Protein AF-A0A136MH71-F1 (afdb_monomer)

pLDDT: mean 92.13, std 5.31, range [60.72, 97.5]

Radius of gyration: 16.39 Å; Cα contacts (8 Å, |Δi|>4): 47; chains: 1; bounding box: 33×36×39 Å

Structure (mmCIF, N/CA/C/O backbone):
data_AF-A0A136MH71-F1
#
_entry.id   AF-A0A136MH71-F1
#
loop_
_atom_site.group_PDB
_atom_site.id
_atom_site.type_symbol
_atom_site.label_atom_id
_atom_site.label_alt_id
_atom_site.label_comp_id
_atom_site.label_asym_id
_atom_site.label_entity_id
_atom_site.label_seq_id
_atom_site.pdbx_PDB_ins_code
_atom_site.Cartn_x
_atom_site.Cartn_y
_atom_site.Cartn_z
_atom_site.occupancy
_atom_site.B_iso_or_equiv
_atom_site.auth_seq_id
_atom_site.auth_comp_id
_atom_site.auth_asym_id
_atom_site.auth_atom_id
_atom_site.pdbx_PDB_model_num
ATOM 1 N N . PHE A 1 1 ? 4.149 -23.640 -2.493 1.00 60.72 1 PHE A N 1
ATOM 2 C CA . PHE A 1 1 ? 2.968 -22.877 -2.930 1.00 60.72 1 PHE A CA 1
ATOM 3 C C . PHE A 1 1 ? 2.631 -23.014 -4.420 1.00 60.72 1 PHE A C 1
ATOM 5 O O . PHE A 1 1 ? 1.662 -22.398 -4.814 1.00 60.72 1 PHE A O 1
ATOM 12 N N . CYS A 1 2 ? 3.303 -23.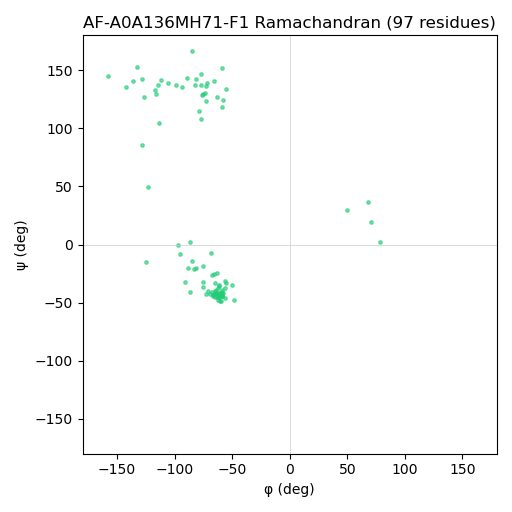843 -5.238 1.00 72.94 2 CYS A N 1
ATOM 13 C CA . CYS A 1 2 ? 2.962 -24.020 -6.671 1.00 72.94 2 CYS A CA 1
ATOM 14 C C . CYS A 1 2 ? 2.802 -22.701 -7.464 1.00 72.94 2 CYS A C 1
ATOM 16 O O . CYS A 1 2 ? 2.020 -22.644 -8.405 1.00 72.94 2 CYS A O 1
ATOM 18 N N . ILE A 1 3 ? 3.518 -21.648 -7.057 1.00 79.31 3 ILE A N 1
ATOM 19 C CA . ILE A 1 3 ? 3.559 -20.344 -7.724 1.00 79.31 3 ILE A CA 1
ATOM 20 C C . ILE A 1 3 ? 4.998 -20.148 -8.186 1.00 79.31 3 ILE A C 1
ATOM 22 O O . ILE A 1 3 ? 5.926 -20.375 -7.402 1.00 79.31 3 ILE A O 1
ATOM 26 N N . ASP A 1 4 ? 5.164 -19.736 -9.436 1.00 81.75 4 ASP A N 1
ATOM 27 C CA . ASP A 1 4 ? 6.473 -19.533 -10.042 1.00 81.75 4 ASP A CA 1
ATOM 28 C C . ASP A 1 4 ? 7.172 -18.290 -9.477 1.00 81.75 4 ASP A C 1
ATOM 30 O O . ASP A 1 4 ? 6.567 -17.235 -9.278 1.00 81.75 4 ASP A O 1
ATOM 34 N N . TYR A 1 5 ? 8.478 -18.415 -9.244 1.00 82.00 5 TYR A N 1
ATOM 35 C CA . TYR A 1 5 ? 9.358 -17.320 -8.841 1.00 82.00 5 TYR A CA 1
ATOM 36 C C . TYR A 1 5 ? 10.575 -17.297 -9.779 1.00 82.00 5 TYR A C 1
ATOM 38 O O . TYR A 1 5 ? 11.576 -17.957 -9.496 1.00 82.00 5 TYR A O 1
ATOM 46 N N . PRO A 1 6 ? 10.480 -16.623 -10.939 1.00 81.75 6 PRO A N 1
ATOM 47 C CA . PRO A 1 6 ? 11.565 -16.607 -11.914 1.00 81.75 6 PRO A CA 1
ATOM 48 C C . PRO A 1 6 ? 12.814 -15.890 -11.382 1.00 81.75 6 PRO A C 1
ATOM 50 O O . PRO A 1 6 ? 12.727 -14.855 -10.716 1.00 81.75 6 PRO A O 1
ATOM 53 N N . GLU A 1 7 ? 13.991 -16.428 -11.705 1.00 85.38 7 GLU A N 1
ATOM 54 C CA . GLU A 1 7 ? 15.272 -15.795 -11.384 1.00 85.38 7 GLU A CA 1
ATOM 55 C C . GLU A 1 7 ? 15.581 -14.635 -12.339 1.00 85.38 7 GLU A C 1
ATOM 57 O O . GLU A 1 7 ? 15.231 -14.645 -13.519 1.00 85.38 7 GLU A O 1
ATOM 62 N N . THR A 1 8 ? 16.248 -13.605 -11.819 1.00 88.44 8 THR A N 1
ATOM 63 C CA . THR A 1 8 ? 16.704 -12.457 -12.606 1.00 88.44 8 THR A CA 1
ATOM 64 C C . THR A 1 8 ? 17.852 -11.743 -11.896 1.00 88.44 8 THR A C 1
ATOM 66 O O . THR A 1 8 ? 17.858 -11.618 -10.665 1.00 88.44 8 THR A O 1
ATOM 69 N N . ASP A 1 9 ? 18.799 -11.219 -12.670 1.00 87.81 9 ASP A N 1
ATOM 70 C CA . ASP A 1 9 ? 19.889 -10.380 -12.161 1.00 87.81 9 ASP A CA 1
ATOM 71 C C . ASP A 1 9 ? 19.484 -8.905 -12.029 1.00 87.81 9 ASP A C 1
ATOM 73 O O . ASP A 1 9 ? 20.150 -8.128 -11.346 1.00 87.81 9 ASP A O 1
ATOM 77 N N . ASN A 1 10 ? 18.357 -8.500 -12.627 1.00 92.06 10 ASN A N 1
ATOM 78 C CA . ASN A 1 10 ? 17.854 -7.136 -12.513 1.00 92.06 10 ASN A CA 1
ATOM 79 C C . ASN A 1 10 ? 17.146 -6.941 -11.163 1.00 92.06 10 ASN A C 1
ATOM 81 O O . ASN A 1 10 ? 16.088 -7.517 -10.908 1.00 92.06 10 ASN A O 1
ATOM 85 N N . GLU A 1 11 ? 17.699 -6.085 -10.301 1.00 91.62 11 GLU A N 1
ATOM 86 C CA . GLU A 1 11 ? 17.145 -5.846 -8.964 1.00 91.62 11 GLU A CA 1
ATOM 87 C C . GLU A 1 11 ? 15.697 -5.339 -8.966 1.00 91.62 11 GLU A C 1
ATOM 89 O O . GLU A 1 11 ? 14.908 -5.746 -8.111 1.00 91.62 11 GLU A O 1
ATOM 94 N N . ARG 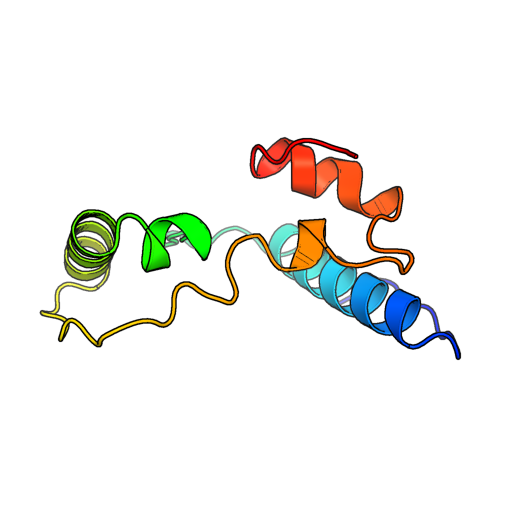A 1 12 ? 15.325 -4.456 -9.901 1.00 91.81 12 ARG A N 1
ATOM 95 C CA . ARG A 1 12 ? 13.961 -3.905 -9.978 1.00 91.81 12 ARG A CA 1
ATOM 96 C C . ARG A 1 12 ? 12.973 -4.979 -10.416 1.00 91.81 12 ARG A C 1
ATOM 98 O O . ARG A 1 12 ? 11.919 -5.110 -9.797 1.00 91.81 12 ARG A O 1
ATOM 105 N N . MET A 1 13 ? 13.355 -5.794 -11.397 1.00 93.56 13 MET A N 1
ATOM 106 C CA . MET A 1 13 ? 12.564 -6.948 -11.825 1.00 93.56 13 MET A CA 1
ATOM 107 C C . MET A 1 13 ? 12.416 -7.961 -10.683 1.00 93.56 13 MET A C 1
ATOM 109 O O . MET A 1 13 ? 11.315 -8.422 -10.406 1.00 93.56 13 MET A O 1
ATOM 113 N N . LYS A 1 14 ? 13.493 -8.245 -9.941 1.00 93.62 14 LYS A N 1
ATOM 114 C CA . LYS A 1 14 ? 13.468 -9.147 -8.778 1.00 93.62 14 LYS A CA 1
ATOM 115 C C . LYS A 1 14 ? 12.492 -8.669 -7.704 1.00 93.62 14 LYS A C 1
ATOM 117 O O . LYS A 1 14 ? 11.720 -9.461 -7.170 1.00 93.62 14 LYS A O 1
ATOM 122 N N . ARG A 1 15 ? 12.491 -7.366 -7.404 1.00 93.19 15 ARG A N 1
ATOM 123 C CA . ARG A 1 15 ? 11.534 -6.759 -6.462 1.00 93.19 15 ARG A CA 1
ATOM 124 C C . ARG A 1 15 ? 10.099 -6.852 -6.980 1.00 93.19 15 ARG A C 1
ATOM 126 O O . ARG A 1 15 ? 9.207 -7.164 -6.197 1.00 93.19 15 ARG A O 1
ATOM 133 N N . ALA A 1 16 ? 9.885 -6.638 -8.277 1.00 94.25 16 ALA A N 1
ATOM 134 C CA . ALA A 1 16 ? 8.568 -6.743 -8.896 1.00 94.25 16 ALA A CA 1
ATOM 135 C C . ALA A 1 16 ? 8.022 -8.182 -8.883 1.00 94.25 16 ALA A C 1
ATOM 137 O O . ALA A 1 16 ? 6.876 -8.395 -8.492 1.00 94.25 16 ALA A O 1
ATOM 138 N N . ILE A 1 17 ? 8.860 -9.173 -9.205 1.00 94.12 17 ILE A N 1
ATOM 139 C CA . ILE A 1 17 ? 8.531 -10.603 -9.105 1.00 94.12 17 ILE A CA 1
ATOM 140 C C . ILE A 1 17 ? 8.215 -10.980 -7.656 1.00 94.12 17 ILE A C 1
ATOM 142 O O . ILE A 1 17 ? 7.213 -11.639 -7.398 1.00 94.12 17 ILE A O 1
ATOM 146 N N . SER A 1 18 ? 9.026 -10.525 -6.696 1.00 94.06 18 SER A N 1
ATOM 147 C CA . SER A 1 18 ? 8.779 -10.762 -5.270 1.00 94.06 18 SER A CA 1
ATOM 148 C C . SER A 1 18 ? 7.444 -10.193 -4.806 1.00 94.06 18 SER A C 1
ATOM 150 O O . SER A 1 18 ? 6.680 -10.890 -4.139 1.00 94.06 18 SER A O 1
ATOM 152 N N . TRP A 1 19 ? 7.101 -8.977 -5.231 1.00 94.62 19 TRP A N 1
ATOM 153 C CA . TRP A 1 19 ? 5.790 -8.402 -4.951 1.00 94.62 19 TRP A CA 1
ATOM 154 C C . TRP A 1 19 ? 4.654 -9.224 -5.577 1.00 94.62 19 TRP A C 1
ATOM 156 O O . TRP A 1 19 ? 3.696 -9.574 -4.886 1.00 94.62 19 TRP A O 1
ATOM 166 N N . LYS A 1 20 ? 4.781 -9.593 -6.859 1.00 94.31 20 LYS A N 1
ATOM 167 C CA . LYS A 1 20 ? 3.778 -10.388 -7.585 1.00 94.31 20 LYS A CA 1
ATOM 168 C C . LYS A 1 20 ? 3.558 -11.750 -6.932 1.00 94.31 20 LYS A C 1
ATOM 170 O O . LYS A 1 20 ? 2.419 -12.159 -6.748 1.00 94.31 20 LYS A O 1
ATOM 175 N N . TYR A 1 21 ? 4.634 -12.402 -6.506 1.00 94.00 21 TYR A N 1
ATOM 176 C CA . TYR A 1 21 ? 4.579 -13.661 -5.777 1.00 94.00 21 TYR A CA 1
ATOM 177 C C . TYR A 1 21 ? 3.786 -13.533 -4.466 1.00 94.00 21 TYR A C 1
ATOM 179 O O . TYR A 1 21 ? 2.939 -14.374 -4.179 1.00 94.00 21 TYR A O 1
ATOM 187 N N . GLN A 1 22 ? 3.999 -12.465 -3.685 1.00 93.19 22 GLN A N 1
ATOM 188 C CA . GLN A 1 22 ? 3.220 -12.220 -2.460 1.00 93.19 22 GLN A CA 1
ATOM 189 C C . GLN A 1 22 ? 1.737 -11.968 -2.757 1.00 93.19 22 GLN A C 1
ATOM 191 O O . GLN A 1 22 ? 0.872 -12.495 -2.058 1.00 93.19 22 GLN A O 1
ATOM 196 N N . TYR A 1 23 ? 1.434 -11.203 -3.806 1.00 94.31 23 TYR A N 1
ATOM 197 C CA . TYR A 1 23 ? 0.059 -10.988 -4.255 1.00 94.31 23 TYR A CA 1
ATOM 198 C C . TYR A 1 23 ? -0.616 -12.310 -4.648 1.00 94.31 23 TYR A C 1
ATOM 200 O O . TYR A 1 23 ? -1.697 -12.627 -4.153 1.00 94.31 23 TYR A O 1
ATOM 208 N N . ASP A 1 24 ? 0.052 -13.128 -5.462 1.00 93.75 24 ASP A N 1
ATOM 209 C CA . ASP A 1 24 ? -0.466 -14.426 -5.897 1.00 93.75 24 ASP A CA 1
ATOM 210 C C . ASP A 1 24 ? -0.670 -15.387 -4.720 1.00 93.75 24 ASP A C 1
ATOM 212 O O . ASP A 1 24 ? -1.663 -16.111 -4.687 1.00 93.75 24 ASP A O 1
ATOM 216 N N . LEU A 1 25 ? 0.219 -15.368 -3.719 1.00 93.00 25 LEU A N 1
ATOM 217 C CA . LEU A 1 25 ? 0.052 -16.148 -2.491 1.00 93.00 25 LEU A CA 1
ATOM 218 C C . LEU A 1 25 ? -1.232 -15.776 -1.751 1.00 93.00 25 LEU A C 1
ATOM 220 O O . LEU A 1 25 ? -1.998 -16.661 -1.373 1.00 93.00 25 LEU A O 1
ATOM 224 N N . VAL A 1 26 ? -1.482 -14.478 -1.558 1.00 92.62 26 VAL A N 1
ATOM 225 C CA . VAL A 1 26 ? -2.709 -13.995 -0.907 1.00 92.62 26 VAL A CA 1
ATOM 226 C C . VAL A 1 26 ? -3.946 -14.408 -1.709 1.00 92.62 26 VAL A C 1
ATOM 228 O O . VAL A 1 26 ? -4.966 -14.748 -1.116 1.00 92.62 26 VAL A O 1
ATOM 231 N N . LYS A 1 27 ? -3.860 -14.434 -3.046 1.00 91.75 27 LYS A N 1
ATOM 232 C CA . LYS A 1 27 ? -4.959 -14.849 -3.936 1.00 91.75 27 LYS A CA 1
ATOM 233 C C . LYS A 1 27 ? -5.193 -16.355 -3.974 1.00 91.75 27 LYS A C 1
ATOM 235 O O . LYS A 1 27 ? -6.331 -16.783 -4.149 1.00 91.75 27 LYS A O 1
ATOM 240 N N . ALA A 1 28 ? -4.140 -17.150 -3.816 1.00 93.38 28 ALA A N 1
ATOM 241 C CA . ALA A 1 28 ? -4.213 -18.607 -3.844 1.00 93.38 28 ALA A CA 1
ATOM 242 C C . ALA A 1 28 ? -4.807 -19.203 -2.557 1.00 93.38 28 ALA A C 1
ATOM 244 O O . ALA A 1 28 ? -5.232 -20.359 -2.548 1.00 93.38 28 ALA A O 1
ATOM 245 N N . VAL A 1 29 ? -4.833 -18.439 -1.464 1.00 90.31 29 VAL A N 1
ATOM 246 C CA . VAL A 1 29 ? -5.353 -18.886 -0.169 1.00 90.31 29 VAL A CA 1
ATOM 247 C C . VAL A 1 29 ? -6.791 -18.381 0.020 1.00 90.31 29 VAL A C 1
ATOM 249 O O . VAL A 1 29 ? -7.073 -17.217 -0.265 1.00 90.31 29 VAL A O 1
ATOM 252 N N . PRO A 1 30 ? -7.727 -19.212 0.528 1.00 92.06 30 PRO A N 1
ATOM 253 C CA . PRO A 1 30 ? -9.070 -18.751 0.863 1.00 92.06 30 PRO A CA 1
ATOM 254 C C . PRO A 1 30 ? -9.033 -17.563 1.827 1.00 92.06 30 PRO A C 1
ATOM 256 O O . PRO A 1 30 ? -8.327 -17.590 2.838 1.00 92.06 30 PRO A O 1
ATOM 259 N N . ARG A 1 31 ? -9.827 -16.527 1.538 1.00 92.00 31 ARG A N 1
ATOM 260 C CA . ARG A 1 31 ? -9.865 -15.323 2.371 1.00 92.00 31 ARG A CA 1
ATOM 261 C C . ARG A 1 31 ? -10.370 -15.671 3.780 1.0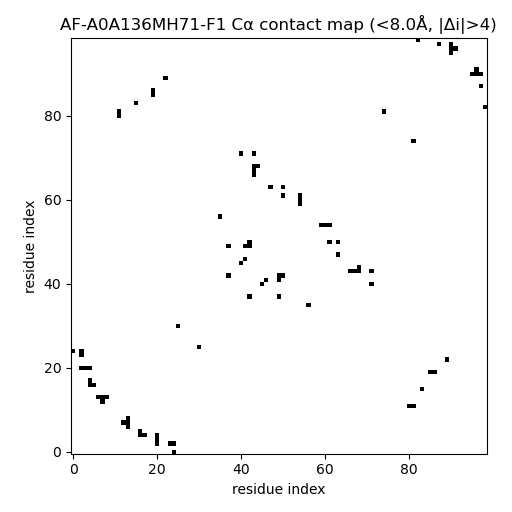0 92.00 31 ARG A C 1
ATOM 263 O O . ARG A 1 31 ? -11.453 -16.248 3.904 1.00 92.00 31 ARG A O 1
ATOM 270 N N . PRO A 1 32 ? -9.633 -15.311 4.846 1.00 94.19 32 PRO A N 1
ATOM 271 C CA . PRO A 1 32 ? -10.083 -15.530 6.214 1.00 94.19 32 PRO A CA 1
ATOM 272 C C . PRO A 1 32 ? -11.409 -14.824 6.503 1.00 94.19 32 PRO A C 1
ATOM 274 O O . PRO A 1 32 ? -11.693 -13.759 5.955 1.00 94.19 32 PRO A O 1
ATOM 277 N N . ARG A 1 33 ? -12.188 -15.378 7.441 1.00 95.62 33 ARG A N 1
ATOM 278 C CA . ARG A 1 33 ? -13.459 -14.785 7.895 1.00 95.62 33 ARG A CA 1
ATOM 279 C C . ARG A 1 33 ? -13.292 -13.350 8.407 1.00 95.62 33 ARG A C 1
ATOM 281 O O . ARG A 1 33 ? -14.171 -12.521 8.199 1.00 95.62 33 ARG A O 1
ATOM 288 N N . HIS A 1 34 ? -12.179 -13.074 9.083 1.00 95.56 34 HIS A N 1
ATOM 289 C CA . HIS A 1 34 ? -11.840 -11.757 9.608 1.00 95.56 34 HIS A CA 1
ATOM 290 C C . HIS A 1 34 ? -10.609 -11.245 8.865 1.00 95.56 34 HIS A C 1
ATOM 292 O O . HIS A 1 34 ? -9.498 -11.716 9.095 1.00 95.56 34 HIS A O 1
ATOM 298 N N . TRP A 1 35 ? -10.821 -10.310 7.943 1.00 95.19 35 TRP A N 1
ATOM 299 C CA . TRP A 1 35 ? -9.778 -9.738 7.099 1.00 95.19 35 TRP A CA 1
ATOM 300 C C . TRP A 1 35 ? -10.036 -8.251 6.900 1.00 95.19 35 TRP A C 1
ATOM 302 O O . TRP A 1 35 ? -11.155 -7.856 6.568 1.00 95.19 35 TRP A O 1
ATOM 312 N N . ILE A 1 36 ? -8.988 -7.443 7.018 1.00 95.31 36 ILE A N 1
ATOM 313 C CA . ILE A 1 36 ? -9.018 -6.019 6.705 1.00 95.31 36 ILE A CA 1
ATOM 314 C C . ILE A 1 36 ? -7.872 -5.678 5.758 1.00 95.31 36 ILE A C 1
ATOM 316 O O . ILE A 1 36 ? -6.772 -6.208 5.874 1.00 95.31 36 ILE A O 1
ATOM 320 N N . GLU A 1 37 ? -8.147 -4.782 4.819 1.00 94.62 37 GLU A N 1
ATOM 321 C CA . GLU A 1 37 ? -7.158 -4.231 3.902 1.00 94.62 37 GLU A CA 1
ATOM 322 C C . GLU A 1 37 ? -7.021 -2.732 4.153 1.00 94.62 37 GLU A C 1
ATOM 324 O O . GLU A 1 37 ? -8.027 -2.016 4.209 1.00 94.62 37 GLU A O 1
ATOM 329 N N . ILE A 1 38 ? -5.784 -2.273 4.320 1.00 95.00 38 ILE A N 1
ATOM 330 C CA . ILE A 1 38 ? -5.443 -0.874 4.562 1.00 95.00 38 ILE A CA 1
ATOM 331 C C . ILE A 1 38 ? -4.408 -0.449 3.527 1.00 95.00 38 ILE A C 1
ATOM 333 O O . ILE A 1 38 ? -3.362 -1.083 3.392 1.00 95.00 38 ILE A O 1
ATOM 337 N N . ARG A 1 39 ? -4.688 0.650 2.827 1.00 94.56 39 ARG A N 1
ATOM 338 C CA . ARG A 1 39 ? -3.749 1.271 1.895 1.00 94.56 39 ARG A CA 1
ATOM 339 C C . ARG A 1 39 ? -2.755 2.142 2.649 1.00 94.56 39 ARG A C 1
ATOM 341 O O . ARG A 1 39 ? -3.126 2.840 3.595 1.00 94.56 39 ARG A O 1
ATOM 348 N N . LEU A 1 40 ? -1.501 2.137 2.201 1.00 94.12 40 LEU A N 1
ATOM 349 C CA . LEU A 1 40 ? -0.460 2.990 2.773 1.00 94.12 40 LEU A CA 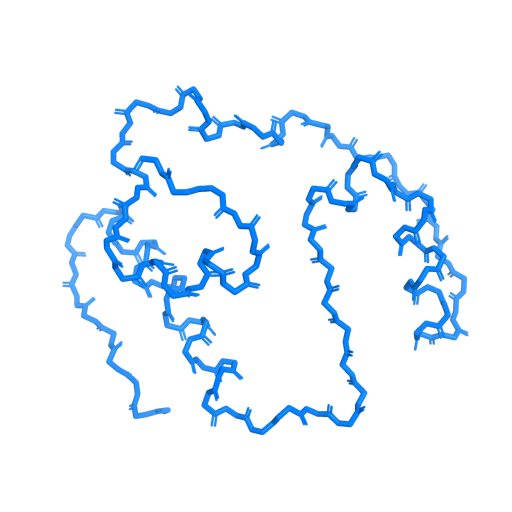1
ATOM 350 C C . LEU A 1 40 ? -0.856 4.471 2.682 1.00 94.12 40 LEU A C 1
ATOM 352 O O . LEU A 1 40 ? -0.674 5.221 3.638 1.00 94.12 40 LEU A O 1
ATOM 356 N N . GLU A 1 41 ? -1.423 4.882 1.549 1.00 94.50 41 GLU A N 1
ATOM 357 C CA . GLU A 1 41 ? -1.847 6.256 1.298 1.00 94.50 41 GLU A CA 1
ATOM 358 C C . GLU A 1 41 ? -2.951 6.684 2.261 1.00 94.50 41 GLU A C 1
ATOM 360 O O . GLU A 1 41 ? -2.854 7.761 2.843 1.00 94.50 41 GLU A O 1
ATOM 365 N N . ASP A 1 42 ? -3.960 5.839 2.490 1.00 95.38 42 ASP A N 1
ATOM 366 C CA . ASP A 1 42 ? -5.023 6.143 3.452 1.00 95.38 42 ASP A CA 1
ATOM 367 C C . ASP A 1 42 ? -4.466 6.205 4.880 1.00 95.38 42 ASP A C 1
ATOM 369 O O . ASP A 1 42 ? -4.753 7.157 5.605 1.00 95.38 42 ASP A O 1
ATOM 373 N N . PHE A 1 43 ? -3.583 5.279 5.269 1.00 95.31 43 PHE A N 1
ATOM 374 C CA . PHE A 1 43 ? -2.965 5.306 6.598 1.00 95.31 43 PHE A CA 1
ATOM 375 C C . PHE A 1 43 ? -2.142 6.579 6.848 1.00 95.31 43 PHE A C 1
ATOM 377 O O . PHE A 1 43 ? -2.114 7.091 7.967 1.00 95.31 43 PHE A O 1
ATOM 384 N N . VAL A 1 44 ? -1.478 7.109 5.818 1.00 95.06 44 VAL A N 1
ATOM 385 C CA . VAL A 1 44 ? -0.629 8.303 5.939 1.00 95.06 44 VAL A CA 1
ATOM 386 C C . VAL A 1 44 ? -1.414 9.610 5.784 1.00 95.06 44 VAL A C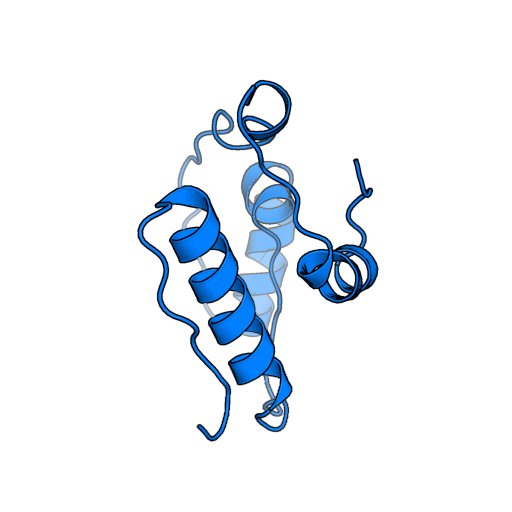 1
ATOM 388 O O . VAL A 1 44 ? -1.149 10.577 6.505 1.00 95.06 44 VAL A O 1
ATOM 391 N N . LEU A 1 45 ? -2.362 9.671 4.846 1.00 94.56 45 LEU A N 1
ATOM 392 C CA . LEU A 1 45 ? -3.099 10.894 4.507 1.00 94.56 45 LEU A CA 1
ATOM 393 C C . LEU A 1 45 ? -4.394 11.051 5.313 1.00 94.56 45 LEU A C 1
ATOM 395 O O . LEU A 1 45 ? -4.759 12.176 5.647 1.00 94.56 45 LEU A O 1
ATOM 399 N N . LYS A 1 46 ? -5.050 9.941 5.664 1.00 95.56 46 LYS A N 1
ATOM 400 C CA . LYS A 1 46 ? -6.322 9.867 6.405 1.00 95.56 46 LYS A CA 1
ATOM 401 C C . LYS A 1 46 ? -6.149 9.026 7.673 1.00 95.56 46 LYS A C 1
ATOM 403 O O . LYS A 1 46 ? -6.897 8.084 7.945 1.00 95.56 46 LYS A O 1
ATOM 408 N N . GLN A 1 47 ? -5.106 9.345 8.437 1.00 95.25 47 GLN A N 1
ATOM 409 C CA . GLN A 1 47 ? -4.663 8.513 9.554 1.00 95.25 47 GLN A CA 1
ATOM 410 C C . GLN A 1 47 ? -5.750 8.310 10.618 1.00 95.25 47 GLN A C 1
ATOM 412 O O . GLN A 1 47 ? -5.900 7.198 11.109 1.00 95.25 47 GLN A O 1
ATOM 417 N N . ASP A 1 48 ? -6.522 9.346 10.957 1.00 95.25 48 ASP A N 1
ATOM 418 C CA . ASP A 1 48 ? -7.565 9.248 11.989 1.00 95.25 48 ASP A CA 1
ATOM 419 C C . ASP A 1 48 ? -8.692 8.289 11.585 1.00 95.25 48 ASP A C 1
ATOM 421 O O . ASP A 1 48 ? -9.064 7.410 12.359 1.00 95.25 48 ASP A O 1
ATOM 425 N N . GLU A 1 49 ? -9.175 8.393 10.344 1.00 96.94 49 GLU A N 1
ATOM 426 C CA . GLU A 1 49 ? -10.198 7.494 9.791 1.00 96.94 49 GLU A CA 1
ATOM 427 C C . GLU A 1 49 ? -9.690 6.049 9.717 1.00 96.94 49 GLU A C 1
ATOM 429 O O . GLU A 1 49 ? -10.391 5.098 10.071 1.00 96.94 49 GLU A O 1
ATOM 434 N N . THR A 1 50 ? -8.440 5.883 9.284 1.00 96.94 50 THR A N 1
ATOM 435 C CA . THR A 1 50 ? -7.817 4.567 9.142 1.00 96.94 50 THR A CA 1
ATOM 436 C C . THR A 1 50 ? -7.587 3.905 10.500 1.00 96.94 50 THR A C 1
ATOM 438 O O . THR A 1 50 ? -7.833 2.707 10.645 1.00 96.94 50 THR A O 1
ATOM 441 N N . LEU A 1 51 ? -7.152 4.672 11.507 1.00 96.81 51 LEU A N 1
ATOM 442 C CA . LEU A 1 51 ? -6.967 4.178 12.869 1.00 96.81 51 LEU A CA 1
ATOM 443 C C . LEU A 1 51 ? -8.296 3.796 13.508 1.00 96.81 51 LEU A C 1
ATOM 445 O O . LEU A 1 51 ? -8.369 2.709 14.062 1.00 96.81 51 LEU A O 1
ATOM 449 N N . ALA A 1 52 ? -9.350 4.605 13.376 1.00 96.81 52 ALA A N 1
ATOM 450 C CA . ALA A 1 52 ? -10.667 4.251 13.906 1.00 96.81 52 ALA A CA 1
ATOM 451 C C . ALA A 1 52 ? -11.157 2.902 13.349 1.00 96.81 52 ALA A C 1
ATOM 453 O O . ALA A 1 52 ? -11.544 2.011 14.101 1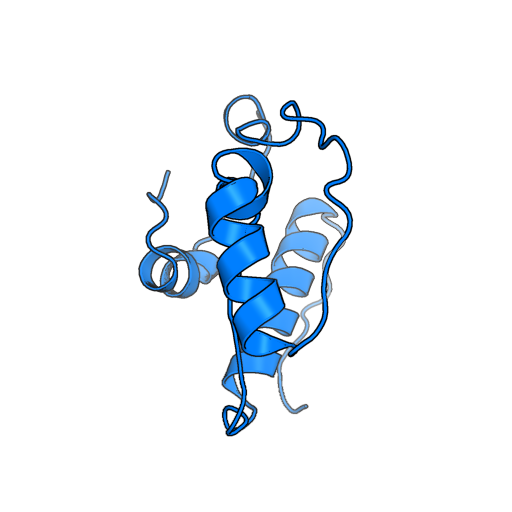.00 96.81 52 ALA A O 1
ATOM 454 N N . ARG A 1 53 ? -11.022 2.696 12.033 1.00 97.50 53 ARG A N 1
ATOM 455 C CA . ARG A 1 53 ? -11.401 1.436 11.380 1.00 97.50 53 ARG A CA 1
ATOM 456 C C . ARG A 1 53 ? -10.544 0.243 11.832 1.00 97.50 53 ARG A C 1
ATOM 458 O O . ARG A 1 53 ? -11.040 -0.882 11.880 1.00 97.50 53 ARG A O 1
ATOM 465 N N . LEU A 1 54 ? -9.266 0.467 12.149 1.00 96.81 54 LEU A N 1
ATOM 466 C CA . LEU A 1 54 ? -8.378 -0.553 12.720 1.00 96.81 54 LEU A CA 1
ATOM 467 C C . LEU A 1 54 ? -8.713 -0.862 14.183 1.00 96.81 54 LEU A C 1
ATOM 469 O O . LEU A 1 54 ? -8.733 -2.034 14.550 1.00 96.81 54 LEU A O 1
ATOM 473 N N . GLU A 1 55 ? -8.999 0.153 14.998 1.00 97.50 55 GLU A N 1
ATOM 474 C CA . GLU A 1 55 ? -9.437 -0.014 16.387 1.00 97.50 55 GLU A CA 1
ATOM 475 C C . GLU A 1 55 ? -10.725 -0.839 16.454 1.00 97.50 55 GLU A C 1
ATOM 477 O O . GLU A 1 55 ? -10.801 -1.781 17.240 1.00 97.50 55 GLU A O 1
ATOM 482 N N . ASP A 1 56 ? -11.694 -0.547 15.583 1.00 97.25 56 ASP A N 1
ATOM 483 C CA . ASP A 1 56 ? -12.954 -1.290 15.491 1.00 97.25 56 ASP A CA 1
ATOM 484 C C . ASP A 1 56 ? -12.733 -2.748 15.065 1.00 97.25 56 ASP A C 1
ATOM 486 O O . ASP A 1 56 ? -13.375 -3.660 15.587 1.00 97.25 56 ASP A O 1
ATOM 490 N N . PHE A 1 57 ? -11.805 -2.993 14.132 1.00 97.25 57 PHE A N 1
ATOM 491 C CA . PHE A 1 57 ? -11.477 -4.345 13.676 1.00 97.25 57 PHE A CA 1
ATOM 492 C C . PHE A 1 57 ? -10.726 -5.163 14.738 1.00 97.25 57 PHE A C 1
ATOM 494 O O . PHE A 1 57 ? -10.976 -6.359 14.882 1.00 97.25 57 PHE A O 1
ATOM 501 N N . LEU A 1 58 ? -9.796 -4.537 15.466 1.00 96.00 58 LEU A N 1
ATOM 502 C CA . LEU A 1 58 ? -8.943 -5.203 16.455 1.00 96.00 58 LEU A CA 1
ATOM 503 C C . LEU A 1 58 ? -9.566 -5.251 17.859 1.00 96.00 58 LEU A C 1
ATOM 505 O O . LEU A 1 58 ? -9.146 -6.065 18.680 1.00 96.00 58 LEU A O 1
ATOM 509 N N . GLY A 1 59 ? -10.536 -4.384 18.154 1.00 97.06 59 GLY A N 1
ATOM 510 C CA . GLY A 1 59 ? -11.162 -4.258 19.471 1.00 97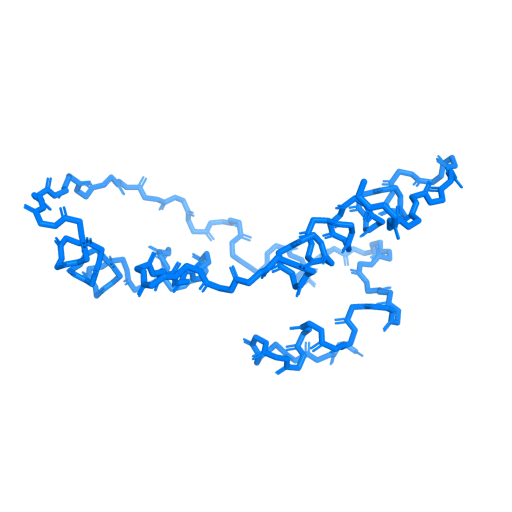.06 59 GLY A CA 1
ATOM 511 C C . GLY A 1 59 ? -10.254 -3.642 20.542 1.00 97.06 59 GLY A C 1
ATOM 512 O O . GLY A 1 59 ? -10.500 -3.829 21.733 1.00 97.06 59 GLY A O 1
ATOM 513 N N . ILE A 1 60 ? -9.194 -2.930 20.146 1.00 96.44 60 ILE A N 1
ATOM 514 C CA . ILE A 1 60 ? -8.232 -2.295 21.059 1.00 96.44 60 ILE A CA 1
ATOM 515 C C . ILE A 1 60 ? -7.959 -0.852 20.649 1.00 96.44 60 ILE A C 1
ATOM 517 O O . ILE A 1 60 ? -8.033 -0.505 19.473 1.00 96.44 60 ILE A O 1
ATOM 521 N N . LYS A 1 61 ? -7.594 -0.017 21.626 1.00 95.06 61 LYS A N 1
ATOM 522 C CA . LYS A 1 61 ? -7.170 1.362 21.372 1.00 95.06 61 LYS A CA 1
ATOM 523 C C . LYS A 1 61 ? -5.743 1.418 20.844 1.00 95.06 61 LYS A C 1
ATOM 525 O O . LYS A 1 61 ? -4.862 0.725 21.352 1.00 95.06 61 LYS A O 1
ATOM 530 N N . MET A 1 62 ? -5.519 2.264 19.845 1.00 94.44 62 MET A N 1
ATOM 531 C CA . MET A 1 62 ? -4.238 2.421 19.169 1.00 94.44 62 MET A CA 1
ATOM 532 C C . MET A 1 62 ? -3.658 3.811 19.421 1.00 94.44 62 MET A C 1
ATOM 534 O O . MET A 1 62 ? -4.339 4.831 19.352 1.00 94.44 62 MET A O 1
ATOM 538 N N . ALA A 1 63 ? -2.354 3.865 19.686 1.00 93.50 63 ALA A N 1
ATOM 539 C CA . ALA A 1 63 ? -1.644 5.134 19.756 1.00 93.50 63 ALA A CA 1
ATOM 540 C C . ALA A 1 63 ? -1.420 5.691 18.341 1.00 93.50 63 ALA A C 1
ATOM 542 O O . ALA A 1 63 ? -0.885 5.006 17.467 1.00 93.50 63 ALA A O 1
ATOM 543 N N . LYS A 1 64 ? -1.775 6.962 18.126 1.00 94.38 64 LYS A N 1
ATOM 544 C CA . LYS A 1 64 ? -1.474 7.672 16.880 1.00 94.38 64 LYS A CA 1
ATOM 545 C C . LYS A 1 64 ? -0.007 8.103 16.863 1.00 94.38 64 LYS A C 1
ATOM 547 O O .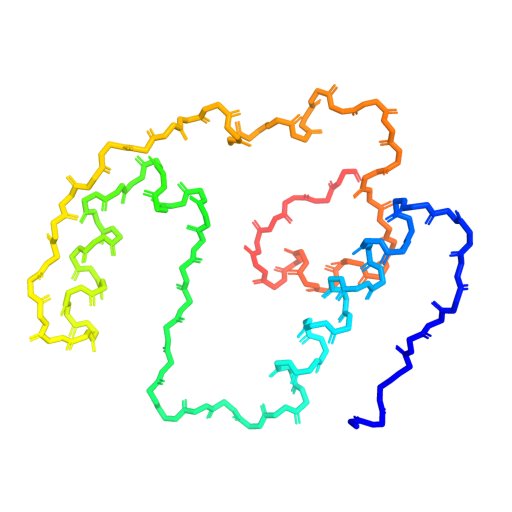 LYS A 1 64 ? 0.387 9.021 17.580 1.00 94.38 64 LYS A O 1
ATOM 552 N N . ILE A 1 65 ? 0.799 7.449 16.029 1.00 92.56 65 ILE A N 1
ATOM 553 C CA . ILE A 1 65 ? 2.219 7.780 15.840 1.00 92.56 65 ILE A CA 1
ATOM 554 C C . ILE A 1 65 ? 2.359 8.750 14.657 1.00 92.56 65 ILE A C 1
ATOM 556 O O . ILE A 1 65 ? 1.748 8.507 13.614 1.00 92.56 65 ILE A O 1
ATOM 560 N N . PRO A 1 66 ? 3.171 9.819 14.761 1.00 92.81 66 PRO A N 1
ATOM 561 C CA . PRO A 1 66 ? 3.471 10.679 13.622 1.00 92.81 66 PRO A CA 1
ATOM 562 C C . PRO A 1 66 ? 4.093 9.892 12.462 1.00 92.81 66 PRO A C 1
ATOM 564 O O . PRO A 1 66 ? 5.129 9.244 12.614 1.00 92.81 66 PRO A O 1
ATOM 567 N N . VAL A 1 67 ? 3.473 9.976 11.286 1.00 93.25 67 VAL A N 1
ATOM 568 C CA . VAL A 1 67 ? 3.927 9.304 10.060 1.00 93.25 67 VAL A CA 1
ATOM 569 C C . VAL A 1 67 ? 4.554 10.301 9.092 1.00 93.25 67 VAL A C 1
ATOM 571 O O . VAL A 1 67 ? 4.062 11.415 8.905 1.00 93.25 67 VAL A O 1
ATOM 574 N N . LYS A 1 68 ? 5.658 9.905 8.451 1.00 93.75 68 LYS A N 1
ATOM 575 C CA . LYS A 1 68 ? 6.282 10.712 7.396 1.00 93.75 68 LYS A CA 1
ATOM 576 C C . LYS A 1 68 ? 5.435 10.629 6.129 1.00 93.75 68 LYS A C 1
ATOM 578 O O . LYS A 1 68 ? 5.121 9.534 5.679 1.00 93.75 68 LYS A O 1
ATOM 583 N N . ARG A 1 69 ? 5.123 11.785 5.538 1.00 93.31 69 ARG A N 1
ATOM 584 C CA . ARG A 1 69 ? 4.367 11.881 4.275 1.00 93.31 69 ARG A CA 1
ATOM 585 C C . ARG A 1 69 ? 5.230 11.718 3.023 1.00 93.31 69 ARG A C 1
ATOM 587 O O . ARG A 1 69 ? 4.705 11.341 1.988 1.00 93.31 69 ARG A O 1
ATOM 594 N N . ASP A 1 70 ? 6.538 11.938 3.144 1.00 90.38 70 ASP A N 1
ATOM 595 C CA . ASP A 1 70 ? 7.527 11.859 2.056 1.00 90.38 70 ASP A CA 1
ATOM 596 C C . ASP A 1 70 ? 7.495 10.571 1.195 1.00 90.38 70 ASP A C 1
ATOM 598 O O . ASP A 1 70 ? 7.726 10.660 -0.008 1.00 90.38 70 ASP A O 1
ATOM 602 N N . PRO A 1 71 ? 7.187 9.370 1.730 1.00 88.69 71 PRO A N 1
ATOM 603 C CA . PRO A 1 71 ? 7.076 8.173 0.895 1.00 88.69 71 PRO A CA 1
ATOM 604 C C . PRO A 1 71 ? 5.908 8.213 -0.102 1.00 88.69 71 PRO A C 1
ATOM 606 O O . PRO A 1 71 ? 5.964 7.537 -1.130 1.00 88.69 71 PRO A O 1
ATOM 609 N N . ILE A 1 72 ? 4.848 8.975 0.189 1.00 93.50 72 ILE A N 1
ATOM 610 C CA . ILE A 1 72 ? 3.656 9.040 -0.657 1.00 93.50 72 ILE A CA 1
ATOM 611 C C . ILE A 1 72 ? 3.984 9.819 -1.928 1.00 93.50 72 ILE A C 1
ATOM 613 O O . ILE A 1 72 ? 4.425 10.962 -1.874 1.00 93.50 72 ILE A O 1
ATOM 617 N N . GLY A 1 73 ? 3.771 9.186 -3.083 1.00 88.38 73 GLY A N 1
ATOM 618 C CA . GLY A 1 73 ? 4.045 9.795 -4.385 1.00 88.38 73 GLY A CA 1
ATOM 619 C C . GLY A 1 73 ? 5.518 9.795 -4.797 1.00 88.38 73 GLY A C 1
ATOM 620 O O . GLY A 1 73 ? 5.825 10.260 -5.888 1.00 88.38 73 GLY A O 1
ATOM 621 N N . ARG A 1 74 ? 6.439 9.222 -4.003 1.00 90.19 74 ARG A N 1
ATOM 622 C CA . ARG A 1 74 ? 7.869 9.142 -4.367 1.00 90.19 74 ARG A CA 1
ATOM 623 C C . ARG A 1 74 ? 8.098 8.464 -5.725 1.00 90.19 74 ARG A C 1
ATOM 625 O O . ARG A 1 74 ? 9.017 8.834 -6.446 1.00 90.19 74 ARG A O 1
ATOM 632 N N . TYR A 1 75 ? 7.248 7.499 -6.077 1.00 87.50 75 TYR A N 1
ATOM 633 C CA . TYR A 1 75 ? 7.305 6.794 -7.358 1.00 87.50 75 TYR A CA 1
ATOM 634 C C . TYR A 1 75 ? 7.073 7.712 -8.572 1.00 87.50 75 TYR A C 1
ATOM 636 O O . TYR A 1 75 ? 7.563 7.396 -9.649 1.00 87.50 75 TYR A O 1
ATOM 644 N N . LEU A 1 76 ? 6.388 8.852 -8.407 1.00 87.81 76 LEU A N 1
ATOM 645 C CA . LEU A 1 76 ? 6.125 9.811 -9.490 1.00 87.81 76 LEU A CA 1
ATOM 646 C C . LEU A 1 76 ? 7.402 10.503 -9.982 1.00 87.81 76 LEU A C 1
ATOM 648 O O . LEU A 1 76 ? 7.464 10.947 -11.122 1.00 87.81 76 LEU A O 1
ATOM 652 N N . ALA A 1 77 ? 8.411 10.610 -9.116 1.00 89.25 77 ALA A N 1
ATOM 653 C CA . ALA A 1 77 ? 9.707 11.195 -9.447 1.00 89.25 77 ALA A CA 1
ATOM 654 C C . ALA A 1 77 ? 10.764 10.136 -9.811 1.00 89.25 77 ALA A C 1
ATOM 656 O O . ALA A 1 77 ? 11.914 10.487 -10.075 1.00 89.25 77 ALA A O 1
ATOM 657 N N . ASP A 1 78 ? 10.411 8.846 -9.786 1.00 88.50 78 ASP A N 1
ATOM 658 C CA . ASP A 1 78 ? 11.334 7.771 -10.143 1.00 88.50 78 ASP A CA 1
ATOM 659 C C . ASP A 1 78 ? 11.503 7.704 -11.663 1.00 88.50 78 ASP A C 1
ATOM 661 O O . ASP A 1 78 ? 10.533 7.645 -12.412 1.00 88.50 78 ASP A O 1
ATOM 665 N N . THR A 1 79 ? 12.753 7.707 -12.119 1.00 89.31 79 THR A N 1
ATOM 666 C CA . THR A 1 79 ? 13.104 7.692 -13.547 1.00 89.31 79 THR A CA 1
ATOM 667 C C . THR A 1 79 ? 13.391 6.290 -14.077 1.00 89.31 79 THR A C 1
ATOM 669 O O . THR A 1 79 ? 13.582 6.109 -15.278 1.00 89.31 79 THR A O 1
ATOM 672 N N . GLY A 1 80 ? 13.466 5.290 -13.196 1.00 88.88 80 GLY A N 1
ATOM 673 C CA . GLY A 1 80 ? 13.657 3.901 -13.594 1.00 88.88 80 GLY A CA 1
ATOM 674 C C . GLY A 1 80 ? 12.346 3.200 -13.948 1.00 88.88 80 GLY A C 1
ATOM 675 O O . GLY A 1 80 ? 11.262 3.657 -13.599 1.00 88.88 80 GLY A O 1
ATOM 676 N N . LEU A 1 81 ? 12.457 2.026 -14.579 1.00 89.69 81 LEU A N 1
ATOM 677 C CA . LEU A 1 81 ? 11.304 1.161 -14.827 1.00 89.69 81 LEU A CA 1
ATOM 678 C C . LEU A 1 81 ? 10.635 0.792 -13.493 1.00 89.69 81 LEU A C 1
ATOM 680 O O . LEU A 1 81 ? 11.267 0.194 -12.609 1.00 89.69 81 LEU A O 1
ATOM 684 N N . ASN A 1 82 ? 9.376 1.190 -13.349 1.00 88.00 82 ASN A N 1
ATOM 685 C CA . ASN A 1 82 ? 8.574 1.036 -12.135 1.00 88.00 82 ASN A CA 1
ATOM 686 C C . ASN A 1 82 ? 7.243 0.302 -12.390 1.00 88.00 82 ASN A C 1
ATOM 688 O O . ASN A 1 82 ? 6.647 -0.201 -11.440 1.00 88.00 82 ASN A O 1
ATOM 692 N N . TYR A 1 83 ? 6.835 0.168 -13.655 1.00 91.50 83 TYR A N 1
ATOM 693 C CA . TYR A 1 83 ? 5.675 -0.601 -14.086 1.00 91.50 83 TYR A CA 1
ATOM 694 C C . TYR A 1 83 ? 6.095 -1.831 -14.892 1.00 91.50 83 TYR A C 1
ATOM 696 O O . TYR A 1 83 ? 7.031 -1.782 -15.690 1.00 91.50 83 TYR A O 1
ATOM 704 N N . TYR A 1 84 ? 5.378 -2.929 -14.671 1.00 93.38 84 TYR A N 1
ATOM 705 C CA . TYR A 1 84 ? 5.494 -4.174 -15.418 1.00 93.38 84 TYR A CA 1
ATOM 706 C C . TYR A 1 84 ? 4.079 -4.676 -15.703 1.00 93.38 84 TYR A C 1
ATOM 708 O O . TYR A 1 84 ? 3.228 -4.616 -14.817 1.00 93.38 84 TYR A O 1
ATOM 716 N N . ASP A 1 85 ? 3.833 -5.218 -16.896 1.00 94.06 85 ASP A N 1
ATOM 717 C CA . ASP A 1 85 ? 2.480 -5.578 -17.359 1.00 94.06 85 ASP A CA 1
ATOM 718 C C . ASP A 1 85 ? 1.742 -6.537 -16.413 1.00 94.06 85 ASP A C 1
ATOM 720 O O . ASP A 1 85 ? 0.528 -6.459 -16.236 1.00 94.06 85 ASP A O 1
ATOM 724 N N . PHE A 1 86 ? 2.474 -7.411 -15.717 1.00 94.06 86 PHE A N 1
ATOM 725 C CA . PHE A 1 86 ? 1.888 -8.339 -14.749 1.00 94.06 86 PHE A CA 1
ATOM 726 C C . PHE A 1 86 ? 1.321 -7.668 -13.484 1.00 94.06 86 PHE A C 1
ATOM 728 O O . PHE A 1 86 ? 0.697 -8.355 -12.670 1.00 94.06 86 PHE A O 1
ATOM 735 N N . PHE A 1 87 ? 1.527 -6.362 -13.289 1.00 95.12 87 PHE A N 1
ATOM 736 C CA . PHE A 1 87 ? 0.883 -5.589 -12.226 1.00 95.12 87 PHE A CA 1
ATOM 737 C C . PHE A 1 87 ? -0.533 -5.141 -12.573 1.00 95.12 87 PHE A C 1
ATOM 739 O O . PHE A 1 87 ? -1.302 -4.871 -11.649 1.00 95.12 87 PHE A O 1
ATOM 746 N N . GLU A 1 88 ? -0.904 -5.099 -13.856 1.00 95.31 88 GLU A N 1
ATOM 747 C CA . GLU A 1 88 ? -2.194 -4.566 -14.305 1.00 95.31 88 GLU A CA 1
ATOM 748 C C . GLU A 1 88 ? -3.394 -5.120 -13.513 1.00 95.31 88 GLU A C 1
ATOM 750 O O . GLU A 1 88 ? -4.197 -4.317 -13.026 1.00 95.31 88 GLU A O 1
ATOM 755 N N . PRO A 1 89 ? -3.526 -6.449 -13.288 1.00 94.50 89 PRO A N 1
ATOM 756 C CA . PRO A 1 89 ? -4.689 -6.986 -12.585 1.00 94.50 89 PRO A CA 1
ATOM 757 C C . PRO A 1 89 ? -4.807 -6.451 -11.156 1.00 94.50 89 PRO A C 1
ATOM 759 O O . PRO A 1 89 ? -5.895 -6.092 -10.711 1.00 94.50 89 PRO A O 1
ATOM 762 N N . ALA A 1 90 ? -3.680 -6.363 -10.449 1.00 94.50 90 ALA A N 1
ATOM 763 C CA . ALA A 1 90 ? -3.656 -5.909 -9.069 1.00 94.50 90 ALA A CA 1
ATOM 764 C C . ALA A 1 90 ? -3.838 -4.387 -8.965 1.00 94.50 90 ALA A C 1
ATOM 766 O O . ALA A 1 90 ? -4.533 -3.909 -8.072 1.00 94.50 90 ALA A O 1
ATOM 767 N N . MET A 1 91 ? -3.275 -3.615 -9.899 1.00 94.56 91 MET A N 1
ATOM 768 C CA . MET A 1 91 ? -3.485 -2.165 -9.945 1.00 94.56 91 MET A CA 1
ATOM 769 C C . MET A 1 91 ? -4.953 -1.819 -10.186 1.00 94.56 91 MET A C 1
ATOM 771 O O . MET A 1 91 ? -5.499 -0.976 -9.476 1.00 94.56 91 MET A O 1
ATOM 775 N N . ARG A 1 92 ? -5.619 -2.521 -11.112 1.00 94.88 92 ARG A N 1
ATOM 776 C CA . ARG A 1 92 ? -7.063 -2.366 -11.336 1.00 94.88 92 ARG A CA 1
ATOM 777 C C . ARG A 1 92 ? -7.874 -2.748 -10.103 1.00 94.88 92 ARG A C 1
ATOM 779 O O . ARG A 1 92 ? -8.782 -2.008 -9.739 1.00 94.88 92 ARG A O 1
ATOM 786 N N . GLU A 1 93 ? -7.547 -3.867 -9.456 1.00 94.12 93 GLU A N 1
ATOM 787 C CA . GLU A 1 93 ? -8.255 -4.317 -8.253 1.00 94.12 93 GLU A CA 1
ATOM 788 C C . GLU A 1 93 ? -8.192 -3.284 -7.120 1.00 94.12 93 GLU A C 1
ATOM 790 O O . GLU A 1 93 ? -9.210 -2.988 -6.496 1.00 94.12 93 GLU A O 1
ATOM 795 N N . TYR A 1 94 ? -7.016 -2.702 -6.884 1.00 93.00 94 TYR A N 1
ATOM 796 C CA . TYR 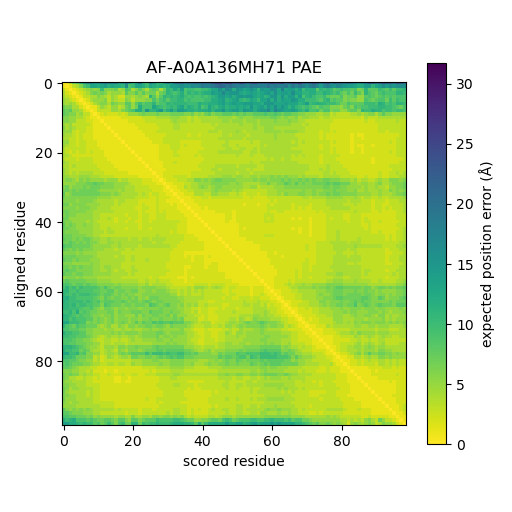A 1 94 ? -6.808 -1.718 -5.819 1.00 93.00 94 TYR A CA 1
ATOM 797 C C . TYR A 1 94 ? -7.140 -0.273 -6.229 1.00 93.00 94 TYR A C 1
ATOM 799 O O . TYR A 1 94 ? -6.991 0.649 -5.422 1.00 93.00 94 TYR A O 1
ATOM 807 N N . GLY A 1 95 ? -7.610 -0.060 -7.462 1.00 93.81 95 GLY A N 1
ATOM 808 C CA . GLY A 1 95 ? -8.009 1.252 -7.969 1.00 93.81 95 GLY A CA 1
ATOM 809 C C . GLY A 1 95 ? -6.842 2.226 -8.151 1.00 93.81 95 GLY A C 1
ATOM 810 O O . GLY A 1 95 ? -6.995 3.416 -7.873 1.00 93.81 95 GLY A O 1
ATOM 811 N N . TYR A 1 96 ? -5.676 1.731 -8.568 1.00 92.19 96 TYR A N 1
ATOM 812 C CA . TYR A 1 96 ? -4.547 2.560 -8.990 1.00 92.19 96 TYR A CA 1
ATOM 813 C C . TYR A 1 96 ? -4.620 2.865 -10.490 1.00 92.19 96 TYR A C 1
ATOM 815 O O . TYR A 1 96 ? -4.998 2.015 -11.296 1.00 92.19 96 TYR A O 1
ATOM 823 N N . GLU A 1 97 ? -4.221 4.080 -10.863 1.00 89.81 97 GLU A N 1
ATOM 824 C CA . GLU A 1 97 ? -4.062 4.476 -12.263 1.00 89.81 97 GLU A CA 1
ATOM 825 C C . GLU A 1 97 ? -2.822 3.801 -12.862 1.00 89.81 97 GLU A C 1
ATOM 827 O O . GLU A 1 97 ? -1.773 3.733 -12.218 1.00 89.81 97 GLU A O 1
ATOM 832 N N . MET A 1 98 ? -2.952 3.276 -14.082 1.00 85.94 98 MET A N 1
ATOM 833 C CA . MET A 1 98 ? -1.827 2.705 -14.827 1.00 85.94 98 MET A CA 1
ATOM 834 C C . MET A 1 98 ? -1.049 3.837 -15.524 1.00 85.94 98 MET A C 1
ATOM 836 O O . MET A 1 98 ? -1.699 4.747 -16.049 1.00 85.94 98 MET A O 1
ATOM 840 N N . PRO A 1 99 ? 0.295 3.805 -15.504 1.00 80.56 99 PRO A N 1
ATOM 841 C CA . PRO A 1 99 ? 1.137 4.784 -16.191 1.00 80.56 99 PRO A CA 1
ATOM 842 C C . PRO A 1 99 ? 1.130 4.638 -17.719 1.00 80.56 99 PRO A C 1
ATOM 844 O O . PRO A 1 99 ? 0.735 3.562 -18.225 1.00 80.56 99 PRO A O 1
#

Solvent-accessible surface area (backbone atoms only — not comparable to full-atom values): 6684 Å² total; per-residue (Å²): 131,97,69,82,79,84,87,64,89,50,67,64,58,42,54,51,52,52,52,50,43,52,53,50,52,61,68,74,43,83,81,61,95,81,78,86,89,81,55,70,62,46,50,65,76,41,37,70,66,45,46,53,56,47,26,69,73,71,74,48,91,74,84,89,71,94,70,79,62,74,73,66,70,48,72,78,76,53,88,65,89,83,80,56,79,88,44,50,69,57,34,56,74,74,69,49,86,82,135

Mean predicted aligned error: 4.36 Å

Foldseek 3Di:
DPDDQDDDPDPLVNVVSVVLSVVVVCVVDPDDPQDDDDDPCCCQVVVVVRQVVVCVSVVHHDDDDHDDPVVPCPVVPDPDDNDDPSCVVVCVVVVHDDD

Secondary structure (DSSP, 8-state):
--------S-HHHHHHHHHHHHHHHHHHSPPPSS-----HHHHHHSHHHHHHHHHHHHTS--------STTTTGGGG--S----GGGHHHHHHTTPPP-

Sequence (99 aa):
FCIDYPETDNERMKRAISWKYQYDLVKAVPRPRHWIEIRLEDFVLKQDETLARLEDFLGIKMAKIPVKRDPIGRYLADTGLNYYDFFEPAMREYGYEMP